Protein AF-A0A4U6VXE9-F1 (afdb_monomer)

Mean predicted aligned error: 7.16 Å

Solvent-accessible surface area (backbone atoms only — not comparable to full-atom values): 7559 Å² total; per-residue (Å²): 136,95,76,87,50,71,73,39,76,49,71,31,27,27,74,44,71,53,100,62,27,39,28,32,24,47,100,89,50,62,56,30,35,32,40,57,93,32,38,42,84,56,52,43,71,46,97,89,61,48,46,28,36,39,47,96,89,66,48,77,48,70,65,54,74,68,41,50,33,31,30,32,30,68,40,76,46,68,58,78,83,73,92,73,78,60,93,85,53,76,82,87,62,70,53,37,38,34,34,25,29,57,59,92,93,38,34,54,54,69,72,53,53,64,68,59,67,76,69,80,84,82,92,87,133

Organism: Setaria viridis (NCBI:txid4556)

Nearest PDB structures (foldseek):
  3ayh-assembly1_B  TM=8.476E-01  e=1.142E-09  Schizosaccharomyces pombe 972h-
  2ckz-assembly1_B  TM=9.018E-01  e=5.430E-08  Saccharomyces cerevisiae
  7ae3-assembly1_G  TM=8.188E-01  e=8.564E-09  Homo sapiens
  8cro-assembly1_E  TM=7.666E-01  e=2.166E-05  Pyrococcus furiosus DSM 3638
  5w66-assembly1_G  TM=7.960E-01  e=1.143E-02  Saccharomyces cerevisiae S288C

pLDDT: mean 87.78, std 14.57, range [37.75, 98.06]

Sequence (125 aa):
MFKPFNGEVLVGRISGYNNKGLQVSLEFFNDICIPGHLMQYGTVRGPDGRWMLKTEDGDELYLDLDDEIRFLVSGTKYPPIPIEQKADDPPFSPMQIVGSIKGDGLGLLAWRAADEEEGEEVAEQ

Structure (mmCIF, N/CA/C/O backbone):
data_AF-A0A4U6VXE9-F1
#
_entry.id   AF-A0A4U6VXE9-F1
#
loop_
_atom_site.group_PDB
_atom_site.id
_atom_site.type_symbol
_atom_site.label_atom_id
_atom_site.label_alt_id
_atom_site.label_comp_id
_atom_site.label_asym_id
_atom_site.label_entity_id
_atom_site.label_seq_id
_atom_site.pd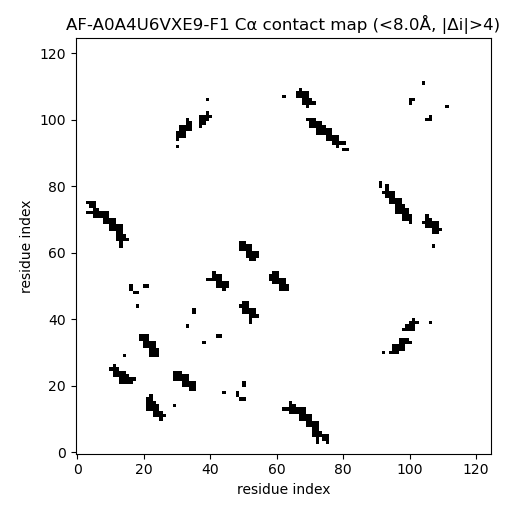bx_PDB_ins_code
_atom_site.Cartn_x
_atom_site.Cartn_y
_atom_site.Cartn_z
_atom_site.occupancy
_atom_site.B_iso_or_equiv
_atom_site.auth_seq_id
_atom_site.auth_comp_id
_atom_site.auth_asym_id
_atom_site.auth_atom_id
_atom_site.pdbx_PDB_model_num
ATOM 1 N N . MET A 1 1 ? -16.197 -13.415 11.164 1.00 82.06 1 MET A N 1
ATOM 2 C CA . MET A 1 1 ? -15.326 -12.416 11.823 1.00 82.06 1 MET A CA 1
ATOM 3 C C . MET A 1 1 ? -14.039 -12.357 11.024 1.00 82.06 1 MET A C 1
ATOM 5 O O . MET A 1 1 ? -13.420 -13.399 10.861 1.00 82.06 1 MET A O 1
ATOM 9 N N . PHE A 1 2 ? -13.690 -11.196 10.472 1.00 91.50 2 PHE A N 1
ATOM 10 C CA . PHE A 1 2 ? -12.445 -11.011 9.725 1.00 91.50 2 PHE A CA 1
ATOM 11 C C . PHE A 1 2 ? -11.302 -10.754 10.710 1.00 91.50 2 PHE A C 1
ATOM 13 O O . PHE A 1 2 ? -11.377 -9.821 11.506 1.00 91.50 2 PHE A O 1
ATOM 20 N N . LYS A 1 3 ? -10.296 -11.630 10.717 1.00 91.94 3 LYS A N 1
ATOM 21 C CA . LYS A 1 3 ? -9.148 -11.560 11.627 1.00 91.94 3 LYS A CA 1
ATOM 22 C C . LYS A 1 3 ? -7.912 -12.109 10.906 1.00 91.94 3 LYS A C 1
ATOM 24 O O . LYS A 1 3 ? -7.610 -13.291 11.067 1.00 91.94 3 LYS A O 1
ATOM 29 N N . PRO A 1 4 ? -7.249 -11.280 10.090 1.00 93.94 4 PRO A N 1
ATOM 30 C CA . PRO A 1 4 ? -6.103 -11.714 9.321 1.00 93.94 4 PRO A CA 1
ATOM 31 C C . PRO A 1 4 ? -4.902 -12.003 10.221 1.00 93.94 4 PRO A C 1
ATOM 33 O O . PRO A 1 4 ? -4.813 -11.502 11.350 1.00 93.94 4 PRO A O 1
ATOM 36 N N . PHE A 1 5 ? -3.971 -12.811 9.723 1.00 93.50 5 PHE A N 1
ATOM 37 C CA . PHE A 1 5 ? -2.759 -13.193 10.448 1.00 93.50 5 PHE A CA 1
ATOM 38 C C . PHE A 1 5 ? -1.490 -12.715 9.740 1.00 93.50 5 PHE A C 1
ATOM 40 O O . PHE A 1 5 ? -1.456 -12.513 8.531 1.00 93.50 5 PHE A O 1
ATOM 47 N N . ASN A 1 6 ? -0.416 -12.530 10.508 1.00 95.94 6 ASN A N 1
ATOM 48 C CA . ASN A 1 6 ? 0.871 -12.135 9.940 1.00 95.94 6 ASN A CA 1
ATOM 49 C C . ASN A 1 6 ? 1.380 -13.229 8.991 1.00 95.94 6 ASN A C 1
ATOM 51 O O . ASN A 1 6 ? 1.498 -14.385 9.394 1.00 95.94 6 ASN A O 1
ATOM 55 N N . GLY A 1 7 ? 1.711 -12.851 7.759 1.00 95.12 7 GLY A N 1
ATOM 56 C CA . GLY A 1 7 ? 2.112 -13.770 6.695 1.00 95.12 7 GLY A CA 1
ATOM 57 C C . GLY A 1 7 ? 0.962 -14.249 5.801 1.00 95.12 7 GLY A C 1
ATOM 58 O O . GLY A 1 7 ? 1.214 -14.963 4.836 1.00 95.12 7 GLY A O 1
ATOM 59 N N . GLU A 1 8 ? -0.283 -13.861 6.078 1.00 96.62 8 GLU A N 1
ATOM 60 C CA . GLU A 1 8 ? -1.403 -14.106 5.168 1.00 96.62 8 GLU A CA 1
ATOM 61 C C . GLU A 1 8 ? -1.263 -13.255 3.902 1.00 96.62 8 GLU A C 1
ATOM 63 O O . GLU A 1 8 ? -0.885 -12.088 3.978 1.00 96.62 8 GLU A O 1
ATOM 68 N N . VAL A 1 9 ? -1.576 -13.816 2.733 1.00 96.44 9 VAL A N 1
ATOM 69 C CA . VAL A 1 9 ? -1.596 -13.066 1.470 1.00 96.44 9 VAL A CA 1
ATOM 70 C C . VAL A 1 9 ? -3.036 -12.744 1.105 1.00 96.44 9 VAL A C 1
ATOM 72 O O . VAL A 1 9 ? -3.865 -13.646 1.016 1.00 96.44 9 VAL A O 1
ATOM 75 N N . LEU A 1 10 ? -3.312 -11.468 0.855 1.00 97.00 10 LEU A N 1
ATOM 76 C CA . LEU A 1 10 ? -4.621 -10.963 0.456 1.00 97.00 10 LEU A CA 1
ATOM 77 C C . LEU A 1 10 ? -4.514 -10.199 -0.867 1.00 97.00 10 LEU A C 1
ATOM 79 O O . LEU A 1 10 ? -3.436 -9.754 -1.266 1.00 97.00 10 LEU A O 1
ATOM 83 N N . VAL A 1 11 ? -5.651 -10.049 -1.541 1.00 97.50 11 VAL A N 1
ATOM 84 C CA . VAL A 1 11 ? -5.799 -9.230 -2.748 1.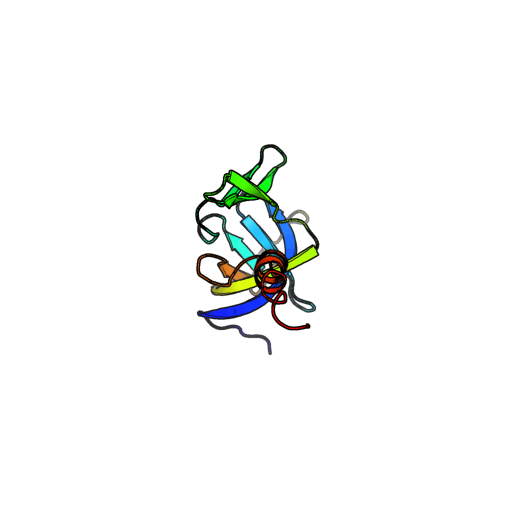00 97.50 11 VAL A CA 1
ATOM 85 C C . VAL A 1 11 ? -6.836 -8.157 -2.457 1.00 97.50 11 VAL A C 1
ATOM 87 O O . VAL A 1 11 ? -7.914 -8.461 -1.948 1.00 97.50 11 VAL A O 1
ATOM 90 N N . GLY A 1 12 ? -6.490 -6.909 -2.745 1.00 97.19 12 GLY A N 1
ATOM 91 C CA . GLY A 1 12 ? -7.380 -5.761 -2.615 1.00 97.19 12 GLY A CA 1
ATOM 92 C C . GLY A 1 12 ? -7.180 -4.782 -3.761 1.00 97.19 12 GLY A C 1
ATOM 93 O O . GLY A 1 12 ? -6.404 -5.047 -4.671 1.00 97.19 12 GLY A O 1
ATOM 94 N N . ARG A 1 13 ? -7.858 -3.639 -3.698 1.00 98.06 13 ARG A N 1
ATOM 95 C CA . ARG A 1 13 ? -7.717 -2.542 -4.661 1.00 98.06 13 ARG A CA 1
ATOM 96 C C . ARG A 1 13 ? -7.054 -1.333 -4.031 1.00 98.06 13 ARG A C 1
ATOM 98 O O 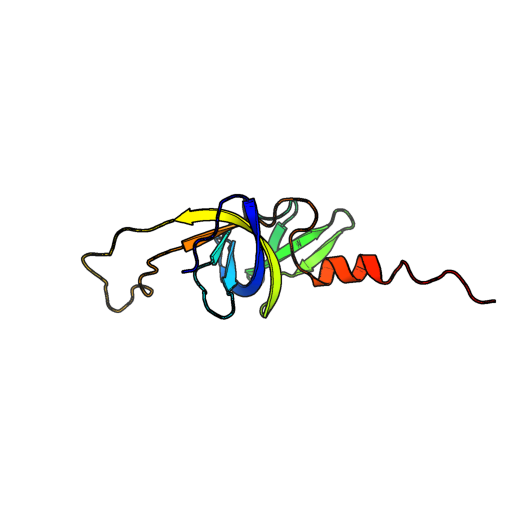. ARG A 1 13 ? -7.350 -1.006 -2.876 1.00 98.06 13 ARG A O 1
ATOM 105 N N . ILE A 1 14 ? -6.201 -0.648 -4.784 1.00 97.44 14 ILE A N 1
ATOM 106 C CA . ILE A 1 14 ? -5.621 0.625 -4.356 1.00 97.44 14 ILE A CA 1
ATOM 107 C C . ILE A 1 14 ? -6.737 1.671 -4.280 1.00 97.44 14 ILE A C 1
ATOM 109 O O . ILE A 1 14 ? -7.323 2.059 -5.283 1.00 97.44 14 ILE A O 1
ATOM 113 N N . SER A 1 15 ? -7.027 2.145 -3.070 1.00 96.62 15 SER A N 1
ATOM 114 C CA . SER A 1 15 ? -8.068 3.149 -2.824 1.00 96.62 15 SER A CA 1
ATOM 115 C C . SER A 1 15 ? -7.509 4.564 -2.689 1.00 96.62 15 SER A C 1
ATOM 117 O O . SER A 1 15 ? -8.262 5.531 -2.608 1.00 96.62 15 SER A O 1
ATOM 119 N N . GLY A 1 16 ? -6.188 4.700 -2.579 1.00 95.25 16 GLY A N 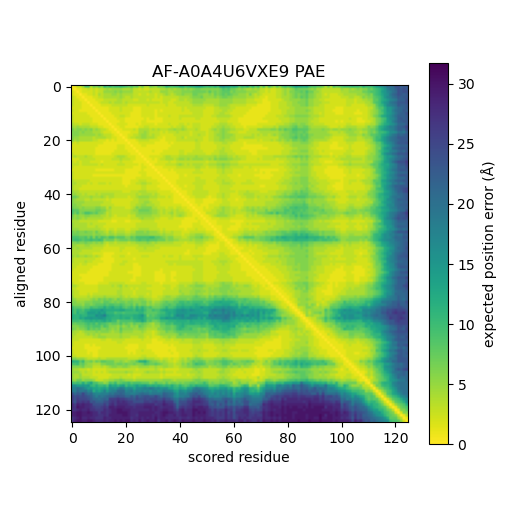1
ATOM 120 C CA . GLY A 1 16 ? -5.535 5.981 -2.362 1.00 95.25 16 GLY A CA 1
ATOM 121 C C . GLY A 1 16 ? -4.045 5.845 -2.101 1.00 95.25 16 GLY A C 1
ATOM 122 O O . GLY A 1 16 ? -3.501 4.751 -1.952 1.00 95.25 16 GLY A O 1
ATOM 123 N N . TYR A 1 17 ? -3.378 6.985 -2.007 1.00 94.75 17 TYR A N 1
ATOM 124 C CA . TYR A 1 17 ? -1.983 7.058 -1.612 1.00 94.75 17 TYR A CA 1
ATOM 125 C C . TYR A 1 17 ? -1.665 8.397 -0.958 1.00 94.75 17 TYR A C 1
ATOM 127 O O . TYR A 1 17 ? -2.286 9.427 -1.216 1.00 94.75 17 TYR A O 1
ATOM 135 N N . ASN A 1 18 ? -0.650 8.392 -0.102 1.00 92.62 18 ASN A N 1
ATOM 136 C CA . ASN A 1 18 ? -0.132 9.592 0.540 1.00 92.62 18 ASN A CA 1
ATOM 137 C C . ASN A 1 18 ? 1.397 9.515 0.670 1.00 92.62 18 ASN A C 1
ATOM 139 O O . ASN A 1 18 ? 2.048 8.612 0.148 1.00 92.62 18 ASN A O 1
ATOM 143 N N . ASN A 1 19 ? 1.990 10.477 1.374 1.00 92.19 19 ASN A N 1
ATOM 144 C CA . ASN A 1 19 ? 3.434 10.543 1.601 1.00 92.19 19 ASN A CA 1
ATOM 145 C C . ASN A 1 19 ? 3.998 9.386 2.449 1.00 92.19 19 ASN A C 1
ATOM 147 O O . ASN A 1 19 ? 5.211 9.202 2.474 1.00 92.19 19 ASN A O 1
ATOM 151 N N . LYS A 1 20 ? 3.156 8.625 3.157 1.00 93.19 20 LYS A N 1
ATOM 152 C CA . LYS A 1 20 ? 3.569 7.478 3.981 1.00 93.19 20 LYS A CA 1
ATOM 153 C C . LYS A 1 20 ? 3.484 6.148 3.228 1.00 93.19 20 LYS A C 1
ATOM 155 O O . LYS A 1 20 ? 4.228 5.227 3.570 1.00 93.19 20 LYS A O 1
ATOM 160 N N . GLY A 1 21 ? 2.600 6.033 2.238 1.00 94.88 21 GLY A N 1
ATOM 161 C CA . GLY A 1 21 ? 2.432 4.809 1.458 1.00 94.88 21 GLY A CA 1
ATOM 162 C C . GLY A 1 21 ? 1.114 4.735 0.688 1.00 94.88 21 GLY A C 1
ATOM 163 O O . GLY A 1 21 ? 0.442 5.751 0.496 1.00 94.88 21 GLY A O 1
ATOM 164 N N . LEU A 1 22 ? 0.760 3.517 0.274 1.00 96.56 22 LEU A N 1
ATOM 165 C CA . LEU A 1 22 ? -0.498 3.195 -0.401 1.00 96.56 22 LEU A CA 1
ATOM 166 C C . LEU A 1 22 ? -1.594 2.858 0.612 1.00 96.56 22 LEU A C 1
ATOM 168 O O . LEU A 1 22 ? -1.324 2.299 1.680 1.00 96.56 22 LEU A O 1
ATOM 172 N N . GLN A 1 23 ? -2.831 3.161 0.245 1.00 97.00 23 GLN A N 1
ATOM 173 C CA . GLN A 1 23 ? -4.045 2.739 0.929 1.00 97.00 23 GLN A CA 1
ATOM 174 C C . GLN A 1 23 ? -4.736 1.687 0.070 1.00 97.00 23 GLN A C 1
ATOM 176 O O . GLN A 1 23 ? -4.863 1.852 -1.144 1.00 97.00 23 GLN A O 1
ATOM 181 N N . VAL A 1 24 ? -5.149 0.599 0.706 1.00 97.88 24 VAL A N 1
ATOM 182 C CA . VAL A 1 24 ? -5.780 -0.536 0.038 1.00 97.88 24 VAL A CA 1
ATOM 183 C C . VAL A 1 24 ? -7.139 -0.783 0.670 1.00 97.88 24 VAL A C 1
ATOM 185 O O . VAL A 1 24 ? -7.334 -0.608 1.872 1.00 97.88 24 VAL A O 1
ATOM 188 N N . SER A 1 25 ? -8.082 -1.217 -0.151 1.00 97.44 25 SER A N 1
ATOM 189 C CA . SER A 1 25 ? -9.402 -1.635 0.287 1.00 97.44 25 SER A CA 1
ATOM 190 C C . SER A 1 25 ? -9.716 -3.042 -0.206 1.00 97.44 25 SER A C 1
ATOM 192 O O . SER A 1 25 ? -9.284 -3.476 -1.272 1.00 97.44 25 SER A O 1
ATOM 194 N N . LEU A 1 26 ? -10.460 -3.766 0.612 1.00 96.81 26 LEU A N 1
ATOM 195 C CA . LEU A 1 26 ? -11.211 -4.962 0.271 1.00 96.81 26 LEU A CA 1
ATOM 196 C C . LEU A 1 26 ? -12.677 -4.558 0.112 1.00 96.81 26 LEU A C 1
ATOM 198 O O . LEU A 1 26 ? -13.085 -3.476 0.532 1.00 96.81 26 LEU A O 1
ATOM 202 N N . GLU A 1 27 ? -13.498 -5.472 -0.394 1.00 93.62 27 GLU A N 1
ATOM 203 C CA . GLU A 1 27 ? -14.937 -5.245 -0.575 1.00 93.62 27 GLU A CA 1
ATOM 204 C C . GLU A 1 27 ? -15.662 -4.824 0.720 1.00 93.62 27 GLU A C 1
ATOM 206 O O . GLU A 1 27 ? -16.616 -4.053 0.681 1.00 93.62 27 GLU A O 1
ATOM 211 N N . PHE A 1 28 ? -15.183 -5.286 1.879 1.00 93.75 28 PHE A N 1
ATOM 212 C CA . PHE A 1 28 ? -15.804 -5.042 3.185 1.00 93.75 28 PHE A CA 1
ATOM 213 C C . PHE A 1 28 ? -14.900 -4.307 4.195 1.00 93.75 28 PHE A C 1
ATOM 215 O O . PHE A 1 28 ? -15.303 -4.128 5.345 1.00 93.75 28 PHE A O 1
ATOM 222 N N . PHE A 1 29 ? -13.668 -3.933 3.825 1.00 95.31 29 PHE A N 1
ATOM 223 C CA . PHE A 1 29 ? -12.681 -3.379 4.763 1.00 95.31 29 PHE A CA 1
ATOM 224 C C . PHE A 1 29 ? -11.690 -2.438 4.071 1.00 95.31 29 PHE A C 1
ATOM 226 O O . PHE A 1 29 ? -11.078 -2.812 3.083 1.00 95.31 29 PHE A O 1
ATOM 233 N N . ASN A 1 30 ? -11.475 -1.242 4.609 1.00 95.00 30 ASN A N 1
ATOM 234 C CA . ASN A 1 30 ? -10.750 -0.148 3.944 1.00 95.00 30 ASN A CA 1
ATOM 235 C C . ASN A 1 30 ? -9.536 0.386 4.725 1.00 95.00 30 ASN A C 1
ATOM 237 O O . ASN A 1 30 ? -8.778 1.199 4.203 1.00 95.00 30 ASN A O 1
ATOM 241 N N . ASP A 1 31 ? -9.326 -0.058 5.964 1.00 95.75 31 ASP A N 1
ATOM 242 C CA . ASP A 1 31 ? -8.247 0.437 6.827 1.00 95.75 31 ASP A CA 1
ATOM 243 C C . ASP A 1 31 ? -6.945 -0.366 6.652 1.00 95.75 31 ASP A C 1
ATOM 245 O O . ASP A 1 31 ? -6.374 -0.908 7.606 1.00 95.75 31 ASP A O 1
ATOM 249 N N . ILE A 1 32 ? -6.473 -0.466 5.406 1.00 97.12 32 ILE A N 1
ATOM 250 C CA . ILE A 1 32 ? -5.237 -1.168 5.039 1.00 97.12 32 ILE A CA 1
ATOM 251 C C . ILE A 1 32 ? -4.238 -0.155 4.496 1.00 97.12 32 ILE A C 1
ATOM 253 O O . ILE A 1 32 ? -4.550 0.626 3.597 1.00 97.12 32 ILE A O 1
ATOM 257 N N . CYS A 1 33 ? -3.009 -0.185 5.008 1.00 96.94 33 CYS A N 1
ATOM 258 C CA . CYS A 1 33 ? -1.917 0.614 4.470 1.00 96.94 33 CYS A CA 1
ATOM 259 C C . CYS A 1 33 ? -0.705 -0.245 4.119 1.00 96.94 33 CYS A C 1
ATOM 261 O O . CYS A 1 33 ? -0.348 -1.163 4.854 1.00 96.94 33 CYS A O 1
ATOM 263 N N . ILE A 1 34 ? -0.042 0.086 3.015 1.00 97.75 34 ILE A N 1
ATOM 264 C CA . ILE A 1 34 ? 1.264 -0.464 2.647 1.00 97.75 34 ILE A CA 1
ATOM 265 C C . ILE A 1 34 ? 2.269 0.685 2.764 1.00 97.75 34 ILE A C 1
ATOM 267 O O . ILE A 1 34 ? 2.287 1.570 1.906 1.00 97.75 34 ILE A O 1
ATOM 271 N N . PRO A 1 35 ? 3.072 0.740 3.840 1.00 97.00 35 PRO A N 1
ATOM 272 C CA . PRO A 1 35 ? 4.084 1.774 4.015 1.00 97.00 35 PRO A CA 1
ATOM 273 C C . PRO A 1 35 ? 5.166 1.705 2.937 1.00 97.00 35 PRO A C 1
ATOM 275 O O . PRO A 1 35 ? 5.579 0.613 2.560 1.00 97.00 35 PRO A O 1
ATOM 278 N N . GLY A 1 36 ? 5.717 2.853 2.529 1.00 95.12 36 GLY A N 1
ATOM 279 C CA . GLY A 1 36 ? 6.768 2.912 1.499 1.00 95.12 36 GLY A CA 1
ATOM 280 C C . GLY A 1 36 ? 7.992 2.027 1.783 1.00 95.12 36 GLY A C 1
ATOM 281 O O . GLY A 1 36 ? 8.534 1.401 0.883 1.00 95.12 36 GLY A O 1
ATOM 282 N N . HIS A 1 37 ? 8.393 1.886 3.051 1.00 94.50 37 HIS A N 1
ATOM 283 C CA . HIS A 1 37 ? 9.521 1.026 3.448 1.00 94.50 37 HIS A CA 1
ATOM 284 C C . HIS A 1 37 ? 9.213 -0.486 3.409 1.00 94.50 37 HIS A C 1
ATOM 286 O O . HIS A 1 37 ? 10.123 -1.299 3.578 1.00 94.50 37 HIS A O 1
ATOM 292 N N . LEU A 1 38 ? 7.944 -0.863 3.219 1.00 96.38 38 LEU A N 1
ATOM 293 C CA . LEU A 1 38 ? 7.473 -2.238 3.004 1.00 96.38 38 LEU A CA 1
ATOM 294 C C . LEU A 1 38 ? 7.022 -2.468 1.551 1.00 96.38 38 LEU A C 1
ATOM 296 O O . LEU A 1 38 ? 6.355 -3.460 1.252 1.00 96.38 38 LEU A O 1
ATOM 300 N N . MET A 1 39 ? 7.376 -1.552 0.649 1.00 95.69 39 MET A N 1
ATOM 301 C CA . MET A 1 39 ? 7.219 -1.745 -0.787 1.00 95.69 39 MET A CA 1
ATOM 302 C C . MET A 1 39 ? 8.443 -2.446 -1.388 1.00 95.69 39 MET A C 1
ATOM 304 O O . MET A 1 39 ? 9.436 -2.705 -0.701 1.00 95.69 39 MET A O 1
ATOM 308 N N . GLN A 1 40 ? 8.352 -2.794 -2.670 1.00 92.81 40 GLN A N 1
ATOM 309 C CA . GLN A 1 40 ? 9.450 -3.411 -3.409 1.00 92.81 40 GLN A CA 1
ATOM 310 C C . GLN A 1 40 ? 10.642 -2.457 -3.528 1.00 92.81 40 GLN A C 1
ATOM 312 O O . GLN A 1 40 ? 10.493 -1.231 -3.483 1.00 92.81 40 GLN A O 1
ATOM 317 N N . TYR A 1 41 ? 11.838 -3.024 -3.679 1.00 91.75 41 TYR A N 1
ATOM 318 C CA . TYR A 1 41 ? 13.035 -2.230 -3.936 1.00 91.75 41 TYR A CA 1
ATOM 319 C C . TYR A 1 41 ? 12.867 -1.437 -5.240 1.00 91.75 41 TYR A C 1
ATOM 321 O O . TYR A 1 41 ? 12.282 -1.943 -6.184 1.00 91.75 41 TYR A O 1
ATOM 329 N N . GLY A 1 42 ? 13.321 -0.183 -5.267 1.00 91.12 42 GLY A N 1
ATOM 330 C CA . GLY A 1 42 ? 13.099 0.717 -6.408 1.00 91.12 42 GLY A CA 1
ATOM 331 C C . GLY A 1 42 ? 11.750 1.445 -6.395 1.00 91.12 42 GLY A C 1
ATOM 332 O O . GLY A 1 42 ? 11.532 2.329 -7.222 1.00 91.12 42 GLY A O 1
ATOM 333 N N . THR A 1 43 ? 10.859 1.155 -5.436 1.00 94.38 43 THR A N 1
ATOM 334 C CA . THR A 1 43 ? 9.606 1.911 -5.294 1.00 94.38 43 THR A CA 1
ATOM 335 C C . THR A 1 43 ? 9.882 3.321 -4.779 1.00 94.38 43 THR A C 1
ATOM 337 O O . THR A 1 43 ? 10.452 3.510 -3.700 1.00 94.38 43 THR A O 1
ATOM 340 N N . VAL A 1 44 ? 9.457 4.325 -5.540 1.00 94.00 44 VAL A N 1
ATOM 341 C CA . VAL A 1 44 ? 9.664 5.744 -5.242 1.00 94.00 44 VAL A CA 1
ATOM 342 C C . VAL A 1 44 ? 8.380 6.535 -5.442 1.00 94.00 44 VAL A C 1
ATOM 344 O O . VAL A 1 44 ? 7.470 6.129 -6.162 1.00 94.00 44 VAL A O 1
ATOM 347 N N . ARG A 1 45 ? 8.308 7.701 -4.798 1.00 93.00 45 ARG A N 1
ATOM 348 C CA . ARG A 1 45 ? 7.215 8.646 -5.013 1.00 93.00 45 ARG A CA 1
ATOM 349 C C . ARG A 1 45 ? 7.600 9.633 -6.111 1.00 93.00 45 ARG A C 1
ATOM 351 O O . ARG A 1 45 ? 8.604 10.333 -5.981 1.00 93.00 45 ARG A O 1
ATOM 358 N N . GLY A 1 46 ? 6.801 9.680 -7.169 1.00 89.88 46 GLY A N 1
ATOM 359 C CA . GLY A 1 46 ? 6.952 10.601 -8.283 1.00 89.88 46 GLY A CA 1
ATOM 360 C C . GLY A 1 46 ? 6.712 12.063 -7.900 1.00 89.88 46 GLY A C 1
ATOM 361 O O . GLY A 1 46 ? 6.146 12.357 -6.838 1.00 89.88 46 GLY A O 1
ATOM 362 N N . PRO A 1 47 ? 7.130 13.005 -8.763 1.00 88.94 47 PRO A N 1
ATOM 363 C CA . PRO A 1 47 ? 6.899 14.437 -8.564 1.00 88.94 47 PRO A CA 1
ATOM 364 C C . PRO A 1 47 ? 5.408 14.809 -8.602 1.00 88.94 47 PRO A C 1
ATOM 366 O O . PRO A 1 47 ? 4.999 15.776 -7.965 1.00 88.94 47 PRO A O 1
ATOM 369 N N . ASP A 1 48 ? 4.593 14.012 -9.293 1.00 89.12 48 ASP A N 1
ATOM 370 C CA . ASP A 1 48 ? 3.126 14.077 -9.308 1.00 89.12 48 ASP A CA 1
ATOM 371 C C . ASP A 1 48 ? 2.481 13.531 -8.019 1.00 89.12 48 ASP A C 1
ATOM 373 O O . ASP A 1 48 ? 1.277 13.647 -7.799 1.00 89.12 48 ASP A O 1
ATOM 377 N N . GLY A 1 49 ? 3.293 12.956 -7.134 1.00 89.00 49 GLY A N 1
ATOM 378 C CA . GLY A 1 49 ? 2.880 12.412 -5.857 1.00 89.00 49 GLY A CA 1
ATOM 379 C C . GLY A 1 49 ? 2.360 10.978 -5.894 1.00 89.00 49 GLY A C 1
ATOM 380 O O . GLY A 1 49 ? 1.989 10.482 -4.822 1.00 89.00 49 GLY A O 1
ATOM 381 N N . ARG A 1 50 ? 2.365 10.327 -7.064 1.00 92.25 50 ARG A N 1
ATOM 382 C CA . ARG A 1 50 ? 2.042 8.904 -7.222 1.00 92.25 50 ARG A CA 1
ATOM 383 C C . ARG A 1 50 ? 3.207 8.029 -6.789 1.00 92.25 50 ARG A C 1
ATOM 385 O O . ARG A 1 50 ? 4.358 8.461 -6.801 1.00 92.25 50 ARG A O 1
ATOM 392 N N . TRP A 1 51 ? 2.914 6.805 -6.373 1.00 95.06 51 TRP A N 1
ATOM 393 C CA . TRP A 1 51 ? 3.952 5.805 -6.146 1.00 95.06 51 TRP A CA 1
ATOM 394 C C . TRP A 1 51 ? 4.195 5.045 -7.446 1.00 95.06 51 TRP A C 1
ATOM 396 O O . TRP A 1 51 ? 3.247 4.714 -8.151 1.00 95.06 51 TRP A O 1
ATOM 406 N N . MET A 1 52 ? 5.459 4.791 -7.763 1.00 94.44 52 MET A N 1
ATOM 407 C CA . MET A 1 52 ? 5.859 3.995 -8.917 1.00 94.44 52 MET A CA 1
ATOM 408 C C . MET A 1 52 ? 7.008 3.070 -8.527 1.00 94.44 52 MET A C 1
ATOM 410 O O . MET A 1 52 ? 7.866 3.442 -7.721 1.00 94.44 52 MET A O 1
ATOM 414 N N . LEU A 1 53 ? 7.037 1.881 -9.107 1.00 92.81 53 LEU A N 1
ATOM 415 C CA . LEU A 1 53 ? 8.179 0.987 -9.063 1.00 92.81 53 LEU A CA 1
ATOM 416 C C . LEU A 1 53 ? 9.096 1.301 -10.244 1.00 92.81 53 LEU A C 1
ATOM 418 O O . LEU A 1 53 ? 8.649 1.293 -11.387 1.00 92.81 53 LEU A O 1
ATOM 422 N N . LYS A 1 54 ? 10.370 1.577 -9.956 1.00 92.44 54 LYS A N 1
ATOM 423 C CA . LYS A 1 54 ? 11.416 1.657 -10.977 1.00 92.44 54 LYS A CA 1
ATOM 424 C C . LYS A 1 54 ? 12.089 0.301 -11.096 1.00 92.44 54 LYS A C 1
ATOM 426 O O . LYS A 1 54 ? 12.741 -0.123 -10.139 1.00 92.44 54 LYS A O 1
ATOM 431 N N . THR A 1 55 ? 11.887 -0.371 -12.225 1.00 88.31 55 THR A N 1
ATOM 432 C CA . THR A 1 55 ? 12.533 -1.658 -12.511 1.00 88.31 55 THR A CA 1
ATOM 433 C C . THR A 1 55 ? 14.023 -1.448 -12.784 1.00 88.31 55 THR A C 1
ATOM 435 O O . THR A 1 55 ? 14.477 -0.324 -13.021 1.00 88.31 55 THR A O 1
ATOM 438 N N . GLU A 1 56 ? 14.812 -2.522 -12.729 1.00 87.75 56 GLU A N 1
ATOM 439 C CA . GLU A 1 56 ? 16.239 -2.452 -13.072 1.00 87.75 56 GLU A CA 1
ATOM 440 C C . GLU A 1 56 ? 16.455 -2.106 -14.556 1.00 87.75 56 GLU A C 1
ATOM 442 O O . GLU A 1 56 ? 17.432 -1.436 -14.892 1.00 87.75 56 GLU A O 1
ATOM 447 N N . ASP A 1 57 ? 15.497 -2.469 -15.411 1.00 87.62 57 ASP A N 1
ATOM 448 C CA . ASP A 1 57 ? 15.447 -2.151 -16.843 1.00 87.62 57 ASP A CA 1
ATOM 449 C C . ASP A 1 57 ? 15.122 -0.673 -17.130 1.00 87.62 57 ASP A C 1
ATOM 451 O O . ASP A 1 57 ? 15.296 -0.190 -18.250 1.00 87.62 57 ASP A O 1
ATOM 455 N N . GLY A 1 58 ? 14.724 0.081 -16.098 1.00 86.94 58 GLY A N 1
ATOM 456 C CA . GLY A 1 58 ? 14.428 1.510 -16.180 1.00 86.94 58 GLY A CA 1
ATOM 457 C C . GLY A 1 58 ? 12.962 1.843 -16.450 1.00 86.94 58 GLY A C 1
ATOM 458 O O . GLY A 1 58 ? 12.647 3.024 -16.621 1.00 86.94 58 GLY A O 1
ATOM 459 N N . ASP A 1 59 ? 12.071 0.851 -16.445 1.00 89.25 59 ASP A N 1
ATOM 460 C CA . ASP A 1 59 ? 10.633 1.071 -16.578 1.00 89.25 59 ASP A CA 1
ATOM 461 C C . ASP A 1 59 ? 10.047 1.713 -15.320 1.00 89.25 59 ASP A C 1
ATOM 463 O O . ASP A 1 59 ? 10.454 1.439 -14.186 1.00 89.25 59 ASP A O 1
ATOM 467 N N . GLU A 1 60 ? 9.053 2.574 -15.529 1.00 92.12 60 GLU A N 1
ATOM 468 C CA . GLU A 1 60 ? 8.316 3.257 -14.470 1.00 92.12 60 GLU A CA 1
ATOM 469 C C . GLU A 1 60 ? 6.899 2.682 -14.377 1.00 92.12 60 GLU A C 1
ATOM 471 O O . GLU A 1 60 ? 5.995 3.072 -15.116 1.00 92.12 60 GLU A O 1
ATOM 476 N N . LEU A 1 61 ? 6.699 1.751 -13.446 1.00 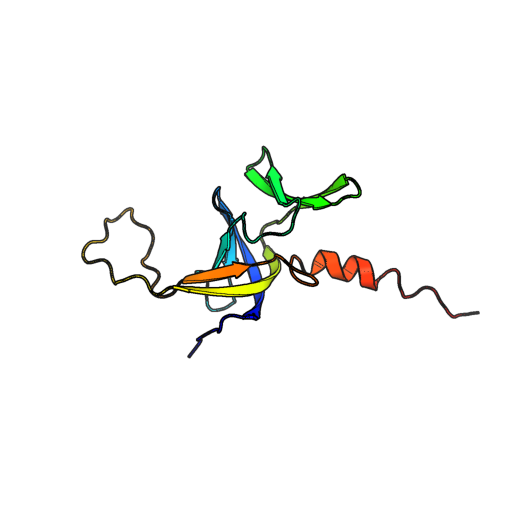91.50 61 LEU A N 1
ATOM 477 C CA . LEU A 1 61 ? 5.420 1.082 -13.231 1.00 91.50 61 LEU A CA 1
ATOM 478 C C . LEU A 1 61 ? 4.625 1.803 -12.142 1.00 91.50 61 LEU A C 1
ATOM 480 O O . LEU A 1 61 ? 4.944 1.709 -10.954 1.00 91.50 61 LEU A O 1
ATOM 484 N N . TYR A 1 62 ? 3.594 2.544 -12.535 1.00 93.25 62 TYR A N 1
ATOM 485 C CA . TYR A 1 62 ? 2.758 3.300 -11.603 1.00 93.25 62 TYR A CA 1
ATOM 486 C C . TYR A 1 62 ? 1.839 2.380 -10.788 1.00 93.25 62 TYR A C 1
ATOM 488 O O . TYR A 1 62 ? 1.390 1.340 -11.258 1.00 93.25 62 TYR A O 1
ATOM 496 N N . LEU A 1 63 ? 1.605 2.769 -9.534 1.00 94.19 63 LEU A N 1
ATOM 497 C CA . LEU A 1 63 ? 0.653 2.151 -8.613 1.00 94.19 63 LEU A CA 1
ATOM 498 C C . LEU A 1 63 ? -0.605 3.027 -8.602 1.00 94.19 63 LEU A C 1
ATOM 500 O O . 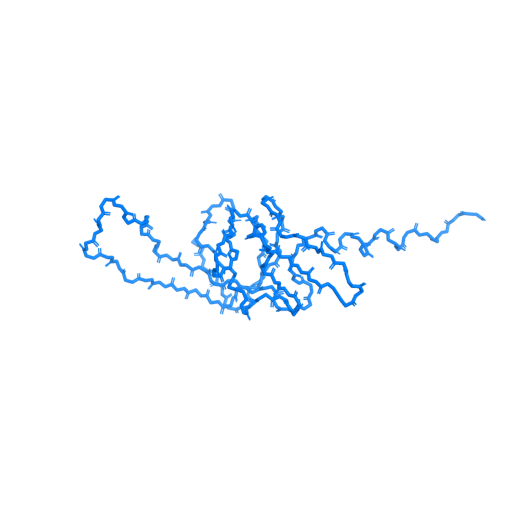LEU A 1 63 ? -0.713 3.937 -7.769 1.00 94.19 63 LEU A O 1
ATOM 504 N N . ASP A 1 64 ? -1.491 2.816 -9.575 1.00 94.31 64 ASP A N 1
ATOM 505 C CA . ASP A 1 64 ? -2.638 3.686 -9.820 1.00 94.31 64 ASP A CA 1
ATOM 506 C C . ASP A 1 64 ? -3.864 3.280 -8.984 1.00 94.31 64 ASP A C 1
ATOM 508 O O . ASP A 1 64 ? -3.907 2.250 -8.311 1.00 94.31 64 ASP A O 1
ATOM 512 N N . LEU A 1 65 ? -4.857 4.169 -8.941 1.00 95.50 65 LEU A N 1
ATOM 513 C CA . LEU A 1 65 ? -6.113 3.908 -8.239 1.00 95.50 65 LEU A CA 1
ATOM 514 C C . LEU A 1 65 ? -6.888 2.780 -8.926 1.00 95.50 65 LEU A C 1
ATOM 516 O O . LEU A 1 65 ? -6.799 2.613 -10.137 1.00 95.50 65 LEU A O 1
ATOM 520 N N . ASP A 1 66 ? -7.671 2.044 -8.140 1.00 95.19 66 ASP A N 1
ATOM 521 C CA . ASP A 1 66 ? -8.483 0.892 -8.556 1.00 95.19 66 ASP A CA 1
ATOM 522 C C . ASP A 1 66 ? -7.706 -0.347 -9.039 1.00 95.19 66 ASP A C 1
ATOM 524 O O . ASP A 1 66 ? -8.316 -1.410 -9.189 1.00 95.19 66 ASP A O 1
ATOM 528 N N . ASP A 1 67 ? -6.377 -0.271 -9.161 1.00 95.38 67 ASP A N 1
ATOM 529 C CA . ASP A 1 67 ? -5.543 -1.429 -9.482 1.00 95.38 67 ASP A CA 1
ATOM 530 C C . ASP A 1 67 ? -5.630 -2.512 -8.402 1.00 95.38 67 ASP A C 1
ATOM 532 O O . ASP A 1 67 ? -5.567 -2.248 -7.191 1.00 95.38 67 ASP A O 1
ATOM 536 N N . GLU A 1 68 ? -5.726 -3.764 -8.850 1.00 96.69 68 GLU A N 1
ATOM 537 C CA . GLU A 1 68 ? -5.691 -4.925 -7.972 1.00 96.69 68 GLU A CA 1
ATOM 538 C C . GLU A 1 68 ? -4.259 -5.229 -7.531 1.00 96.69 68 GLU A C 1
ATOM 540 O O . GLU A 1 68 ? -3.354 -5.469 -8.336 1.00 96.69 68 GLU A O 1
ATOM 545 N N . ILE A 1 69 ? -4.065 -5.259 -6.216 1.00 96.44 69 ILE A N 1
ATOM 546 C CA . ILE A 1 69 ? -2.772 -5.433 -5.572 1.00 96.44 69 ILE A CA 1
ATOM 547 C C . ILE A 1 69 ? -2.798 -6.634 -4.631 1.00 96.44 69 ILE A C 1
ATOM 549 O O . ILE A 1 69 ? -3.640 -6.752 -3.736 1.00 96.44 69 ILE A O 1
ATOM 553 N N . ARG A 1 70 ? -1.829 -7.531 -4.821 1.00 96.81 70 ARG A N 1
ATOM 554 C CA . ARG A 1 70 ? -1.566 -8.679 -3.955 1.00 96.81 70 ARG A CA 1
ATOM 555 C C . ARG A 1 70 ? -0.534 -8.289 -2.907 1.00 96.81 70 ARG A C 1
ATOM 557 O O . ARG A 1 70 ? 0.594 -7.931 -3.243 1.00 96.81 70 ARG A O 1
ATOM 564 N N . PHE A 1 71 ? -0.896 -8.379 -1.634 1.00 97.44 71 PHE A N 1
ATOM 565 C CA . PHE A 1 71 ? -0.038 -7.961 -0.528 1.00 97.44 71 PHE A CA 1
ATOM 566 C C . PHE A 1 71 ? -0.021 -8.995 0.597 1.00 97.44 71 PHE A C 1
ATOM 568 O O . PHE A 1 71 ? -0.982 -9.727 0.833 1.00 97.44 71 PHE A O 1
ATOM 575 N N . LEU A 1 72 ? 1.099 -9.037 1.309 1.00 97.88 72 LEU A N 1
ATOM 576 C CA . LEU A 1 72 ? 1.285 -9.830 2.513 1.00 97.88 72 LEU A CA 1
ATOM 577 C C . LEU A 1 72 ? 0.866 -9.008 3.733 1.00 97.88 72 LEU A C 1
ATOM 579 O O . LEU A 1 72 ? 1.303 -7.869 3.901 1.00 97.88 72 LEU A O 1
ATOM 583 N N . VAL A 1 73 ? 0.077 -9.585 4.629 1.00 98.00 73 VAL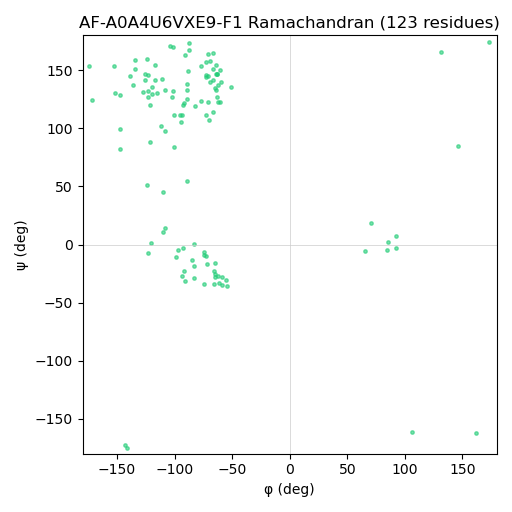 A N 1
ATOM 584 C CA . VAL A 1 73 ? -0.246 -9.000 5.929 1.00 98.00 73 VAL A CA 1
ATOM 585 C C . VAL A 1 73 ? 1.009 -9.035 6.799 1.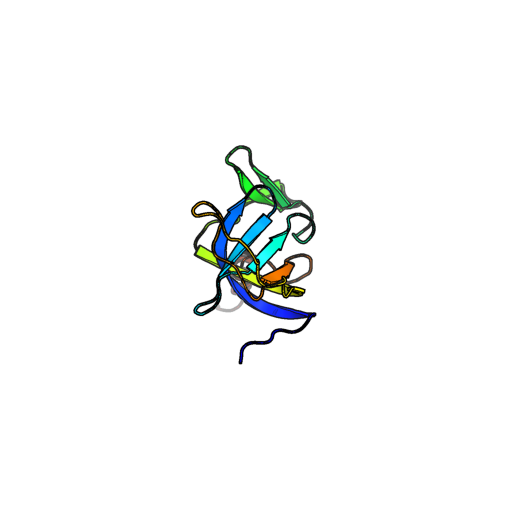00 98.00 73 VAL A C 1
ATOM 587 O O . VAL A 1 73 ? 1.429 -10.085 7.281 1.00 98.00 73 VAL A O 1
ATOM 590 N N . SER A 1 74 ? 1.625 -7.875 7.019 1.00 96.81 74 SER A N 1
ATOM 591 C CA . SER A 1 74 ? 2.790 -7.744 7.898 1.00 96.81 74 SER A CA 1
ATOM 592 C C . SER A 1 74 ? 2.391 -7.602 9.367 1.00 96.81 74 SER A C 1
ATOM 594 O O . SER A 1 74 ? 3.176 -7.951 10.249 1.00 96.81 74 SER A O 1
ATOM 596 N N . GLY A 1 75 ? 1.212 -7.042 9.643 1.00 96.44 75 GLY A N 1
ATOM 597 C CA . GLY A 1 75 ? 0.766 -6.760 11.001 1.00 96.44 75 GLY A CA 1
ATOM 598 C C . GLY A 1 75 ? -0.668 -6.257 11.063 1.00 96.44 75 GLY A C 1
ATOM 599 O O . GLY A 1 75 ? -1.147 -5.618 10.132 1.00 96.44 75 GLY A O 1
ATOM 600 N N . THR A 1 76 ? -1.331 -6.483 12.195 1.00 95.81 76 THR A N 1
ATOM 601 C CA . THR A 1 76 ? -2.618 -5.853 12.523 1.00 95.81 76 THR A CA 1
ATOM 602 C C . THR A 1 76 ? -2.469 -5.033 13.799 1.00 95.81 76 THR A C 1
ATOM 604 O O . THR A 1 76 ? -1.866 -5.492 14.771 1.00 95.81 76 THR A O 1
ATOM 607 N N . LYS A 1 77 ? -3.011 -3.817 13.805 1.00 93.81 77 LYS A N 1
ATOM 608 C CA . LYS A 1 77 ? -3.011 -2.903 14.948 1.00 93.81 77 LYS A CA 1
ATOM 609 C C . LYS A 1 77 ? -4.442 -2.636 15.397 1.00 93.81 77 LYS A C 1
ATOM 611 O O . LYS A 1 77 ? -5.329 -2.464 14.570 1.00 93.81 77 LYS A O 1
ATOM 616 N N . TYR A 1 78 ? -4.626 -2.554 16.709 1.00 93.44 78 TYR A N 1
ATOM 617 C CA . TYR A 1 78 ? -5.897 -2.220 17.348 1.00 93.44 78 TYR A CA 1
ATOM 618 C C . TYR A 1 78 ? -5.667 -0.972 18.202 1.00 93.44 78 TYR A C 1
ATOM 620 O O . TYR A 1 78 ? -5.234 -1.095 19.352 1.00 93.44 78 TYR A O 1
ATOM 628 N N . PRO A 1 79 ? -5.812 0.231 17.623 1.00 91.06 79 PRO A N 1
ATOM 629 C CA . PRO A 1 79 ? -5.629 1.459 18.380 1.00 91.06 79 PRO A CA 1
ATOM 630 C C . PRO A 1 79 ? -6.686 1.562 19.496 1.00 91.06 79 PRO A C 1
ATOM 632 O O . PRO A 1 79 ? -7.813 1.089 19.330 1.00 91.06 79 PRO A O 1
ATOM 635 N N . PRO A 1 80 ? -6.341 2.159 20.649 1.00 89.88 80 PRO A N 1
ATOM 636 C CA . PRO A 1 80 ? -7.310 2.391 21.712 1.00 89.88 80 PRO A CA 1
ATOM 637 C C . PRO A 1 80 ? -8.409 3.343 21.232 1.00 89.88 80 PRO A C 1
ATOM 639 O O . PRO A 1 80 ? -8.148 4.254 20.445 1.00 89.88 80 PRO A O 1
ATOM 642 N N . ILE A 1 81 ? -9.628 3.143 21.738 1.00 88.62 81 ILE A N 1
ATOM 643 C CA . ILE A 1 81 ? -10.774 3.999 21.420 1.00 88.62 81 ILE A CA 1
ATOM 644 C C . ILE A 1 81 ? -10.454 5.433 21.882 1.00 88.62 81 ILE A C 1
ATOM 646 O O . ILE A 1 81 ? -10.158 5.627 23.066 1.00 88.62 81 ILE A O 1
ATOM 650 N N . PRO A 1 82 ? -10.497 6.436 20.986 1.00 86.69 82 PRO A N 1
ATOM 651 C CA . PRO A 1 82 ? -10.240 7.819 21.349 1.00 86.69 82 PRO A CA 1
ATOM 652 C C . PRO A 1 82 ? -11.310 8.318 22.322 1.00 86.69 82 PRO A C 1
ATOM 654 O O . PRO A 1 82 ? -12.502 8.123 22.085 1.00 86.69 82 PRO A O 1
ATOM 657 N N . ILE A 1 83 ? -10.880 8.967 23.407 1.00 85.69 83 ILE A N 1
ATOM 658 C CA . ILE A 1 83 ? -11.779 9.548 24.421 1.00 85.69 83 ILE A CA 1
ATOM 659 C C . ILE A 1 83 ? -12.435 10.830 23.885 1.00 85.69 83 ILE A C 1
ATOM 661 O O . ILE A 1 83 ? -13.599 11.098 24.168 1.00 85.69 83 ILE A O 1
ATOM 665 N N . GLU A 1 84 ? -11.705 11.589 23.069 1.00 86.00 84 GLU A N 1
ATOM 666 C CA . GLU A 1 84 ? -12.181 12.781 22.370 1.00 86.00 84 GLU A CA 1
ATOM 667 C C . GLU A 1 84 ? -11.859 12.634 20.877 1.00 86.00 84 GLU A C 1
ATOM 669 O O . GLU A 1 84 ? -10.734 12.288 20.517 1.00 86.00 84 GLU A O 1
ATOM 674 N N . GLN A 1 85 ? -12.847 12.886 20.016 1.00 81.75 85 GLN A N 1
ATOM 675 C CA . GLN A 1 85 ? -12.670 13.027 18.568 1.00 81.75 85 GLN A CA 1
ATOM 676 C C . GLN A 1 85 ? -13.177 14.410 18.188 1.00 81.75 85 GLN A C 1
ATOM 678 O O . GLN A 1 85 ? -14.335 14.745 18.454 1.00 81.75 85 GLN A O 1
ATOM 683 N N . LYS A 1 86 ? -12.304 15.240 17.621 1.00 86.31 86 LYS A N 1
ATOM 684 C CA . LYS A 1 86 ? -12.712 16.540 17.089 1.00 86.31 86 LYS A CA 1
ATOM 685 C C . LYS A 1 86 ? -13.493 16.315 15.798 1.00 86.31 86 LYS A C 1
ATOM 687 O O . LYS A 1 86 ? -13.327 15.298 15.134 1.00 86.31 86 LYS A O 1
ATOM 692 N N . ALA A 1 87 ? -14.323 17.285 15.424 1.00 83.50 87 ALA A N 1
ATOM 693 C CA . ALA A 1 87 ? -15.138 17.192 14.212 1.00 83.50 87 ALA A CA 1
ATOM 694 C C . ALA A 1 87 ? -14.303 17.006 12.926 1.00 83.50 87 ALA A C 1
ATOM 696 O O . ALA A 1 87 ? -14.791 16.403 11.976 1.00 83.50 87 ALA A O 1
ATOM 697 N N . ASP A 1 88 ? -13.059 17.495 12.916 1.00 86.81 88 ASP A N 1
ATOM 698 C CA . ASP A 1 88 ? -12.132 17.401 11.780 1.00 86.81 88 ASP A CA 1
ATOM 699 C C . ASP A 1 88 ? -11.208 16.168 11.824 1.00 86.81 88 ASP A C 1
ATOM 701 O O . ASP A 1 88 ? -10.405 15.972 10.908 1.00 86.81 88 ASP A O 1
ATOM 705 N N . ASP A 1 89 ? -11.271 15.347 12.880 1.00 84.31 89 ASP A N 1
ATOM 706 C CA . ASP A 1 89 ? -10.458 14.133 12.954 1.00 84.31 89 ASP A CA 1
ATOM 707 C C . ASP A 1 89 ? -10.995 13.066 11.983 1.00 84.31 89 ASP A C 1
ATOM 709 O O . ASP A 1 89 ? -12.210 12.938 11.794 1.00 84.31 89 ASP A O 1
ATOM 713 N N . PRO A 1 90 ? -10.113 12.264 11.359 1.00 81.44 90 PRO A N 1
ATOM 714 C CA . PRO A 1 90 ? -10.558 11.148 10.541 1.00 81.44 90 PRO A CA 1
ATOM 715 C C . PRO A 1 90 ? -11.360 10.147 11.390 1.00 81.44 90 PRO A C 1
ATOM 717 O O . PRO A 1 90 ? -11.068 9.985 12.581 1.00 81.44 90 PRO A O 1
ATOM 720 N N . PRO A 1 91 ? -12.326 9.428 10.785 1.00 86.44 91 PRO A N 1
ATOM 721 C CA . PRO A 1 91 ? -13.096 8.408 11.483 1.00 86.44 91 PRO A CA 1
ATOM 722 C C . PRO A 1 91 ? -12.190 7.423 12.221 1.00 86.44 91 PRO A C 1
ATOM 724 O O . PRO A 1 91 ? -11.187 6.950 11.678 1.00 86.44 91 PRO A O 1
ATOM 727 N N . PHE A 1 92 ? -12.547 7.102 13.465 1.00 89.31 92 PHE A N 1
ATOM 728 C CA . PHE A 1 92 ? -11.801 6.116 14.233 1.00 89.31 92 PHE A CA 1
ATOM 729 C C . PHE A 1 92 ? -11.849 4.746 13.556 1.00 89.31 92 PHE A C 1
ATOM 731 O O . PHE A 1 92 ? -12.918 4.167 13.366 1.00 89.31 92 PHE A O 1
ATOM 738 N N . SER A 1 93 ? -10.665 4.214 13.266 1.00 91.31 93 SER A N 1
ATOM 739 C CA . SER A 1 93 ? -10.492 2.862 12.757 1.00 91.31 93 SER A CA 1
ATOM 740 C C . SER A 1 93 ? -10.186 1.898 13.912 1.00 91.31 93 SER A C 1
ATOM 742 O O . SER A 1 93 ? -9.100 1.976 14.494 1.00 91.31 93 SER A O 1
ATOM 744 N N . PRO A 1 94 ? -11.100 0.974 14.264 1.00 91.81 94 PRO A N 1
ATOM 745 C CA . PRO A 1 94 ? -10.898 0.039 15.374 1.00 91.81 94 PRO A CA 1
ATOM 746 C C . PRO A 1 94 ? -9.863 -1.052 15.069 1.00 91.81 94 PRO A C 1
ATOM 748 O O . PRO A 1 94 ? -9.378 -1.722 15.983 1.00 91.81 94 PRO A O 1
ATOM 751 N N . MET A 1 95 ? -9.531 -1.252 13.795 1.00 94.69 95 MET A N 1
ATOM 752 C CA . MET A 1 95 ? -8.558 -2.232 13.341 1.00 94.69 95 MET A CA 1
ATOM 753 C C . MET A 1 95 ? -7.865 -1.696 12.095 1.00 94.69 95 MET A C 1
ATOM 755 O O . MET A 1 95 ? -8.529 -1.337 11.134 1.00 94.69 95 MET A O 1
ATOM 759 N N . GLN A 1 96 ? -6.536 -1.709 12.096 1.00 95.31 96 GLN A N 1
ATOM 760 C CA . GLN A 1 96 ? -5.719 -1.274 10.968 1.00 95.31 96 GLN A CA 1
ATOM 761 C C . GLN A 1 96 ? -4.790 -2.400 10.532 1.00 95.31 96 GLN A C 1
ATOM 763 O O . GLN A 1 96 ? -4.091 -2.989 11.362 1.00 95.31 96 GLN A O 1
ATOM 768 N N . ILE A 1 97 ? -4.741 -2.677 9.234 1.00 97.56 97 ILE A N 1
ATOM 769 C CA . ILE A 1 97 ? -3.847 -3.684 8.659 1.00 97.56 97 ILE A CA 1
ATOM 770 C C . ILE A 1 97 ? -2.648 -2.981 8.036 1.00 97.56 97 ILE A C 1
ATOM 772 O O . ILE A 1 97 ? -2.786 -2.032 7.267 1.00 97.56 97 ILE A O 1
ATOM 776 N N . VAL A 1 98 ? -1.457 -3.474 8.357 1.00 98.00 98 VAL A N 1
ATOM 777 C CA . VAL A 1 98 ? -0.213 -3.092 7.696 1.00 98.00 98 VAL A CA 1
ATOM 778 C C . VAL A 1 98 ? 0.140 -4.190 6.702 1.00 98.00 98 VAL A C 1
ATOM 780 O O . VAL A 1 98 ? 0.460 -5.314 7.096 1.00 98.00 98 VAL A O 1
ATOM 783 N N . GLY A 1 99 ? 0.061 -3.861 5.420 1.00 97.69 99 GLY A N 1
ATOM 784 C CA . GLY A 1 99 ? 0.471 -4.708 4.313 1.00 97.69 99 GLY A CA 1
ATOM 785 C C . GLY A 1 99 ? 1.927 -4.481 3.908 1.00 97.69 99 GLY A C 1
ATOM 786 O O . GLY A 1 99 ? 2.546 -3.466 4.231 1.00 97.69 99 GLY A O 1
ATOM 787 N N . SER A 1 100 ? 2.459 -5.441 3.167 1.00 97.56 100 SER A N 1
ATOM 788 C CA . SER A 1 100 ? 3.763 -5.402 2.520 1.00 97.56 100 SER A CA 1
ATOM 789 C C . SER A 1 100 ? 3.618 -5.941 1.105 1.00 97.56 100 SER A C 1
ATOM 791 O O . SER A 1 100 ? 2.966 -6.962 0.901 1.00 97.56 100 SER A O 1
ATOM 793 N N . ILE A 1 101 ? 4.261 -5.286 0.143 1.00 96.44 101 ILE A N 1
ATOM 794 C CA . ILE A 1 101 ? 4.464 -5.838 -1.208 1.00 96.44 101 ILE A CA 1
ATOM 795 C C . ILE A 1 101 ? 5.931 -6.179 -1.459 1.00 96.44 101 ILE A C 1
ATOM 797 O O . ILE A 1 101 ? 6.325 -6.476 -2.579 1.00 96.44 101 ILE A O 1
ATOM 801 N N . LYS A 1 102 ? 6.750 -6.146 -0.405 1.00 92.38 102 LYS A N 1
ATOM 802 C CA . LYS A 1 102 ? 8.141 -6.576 -0.432 1.00 92.38 102 LYS A CA 1
ATOM 803 C C . LYS A 1 102 ? 8.216 -8.101 -0.520 1.00 92.38 102 LYS A C 1
ATOM 805 O O . LYS A 1 102 ? 7.890 -8.781 0.453 1.00 92.38 102 LYS A O 1
ATOM 810 N N . GLY A 1 103 ? 8.680 -8.612 -1.655 1.00 83.94 103 GLY A N 1
ATOM 811 C CA . GLY A 1 103 ? 8.920 -10.037 -1.882 1.00 83.94 103 GLY A CA 1
ATOM 812 C C . GLY A 1 103 ? 8.323 -10.536 -3.192 1.00 83.94 103 GLY A C 1
ATOM 813 O O . GLY A 1 103 ? 7.491 -9.866 -3.807 1.00 83.94 103 GLY A O 1
ATOM 814 N N . ASP A 1 104 ? 8.757 -11.726 -3.593 1.00 82.56 104 ASP A N 1
ATOM 815 C CA . ASP A 1 104 ? 8.369 -12.324 -4.863 1.00 82.56 104 ASP A CA 1
ATOM 816 C C . ASP A 1 104 ? 6.873 -12.630 -4.918 1.00 82.56 104 ASP A C 1
ATOM 818 O O . ASP A 1 104 ? 6.261 -13.167 -3.989 1.00 82.56 104 ASP A O 1
ATOM 822 N N . GLY A 1 105 ? 6.276 -12.275 -6.049 1.00 84.69 105 GLY A N 1
ATOM 823 C CA . GLY A 1 105 ? 4.870 -12.509 -6.327 1.00 84.69 105 GLY A CA 1
ATOM 824 C C . GLY A 1 105 ? 3.869 -11.670 -5.538 1.00 84.69 105 GLY A C 1
ATOM 825 O O . GLY A 1 105 ? 2.693 -12.037 -5.460 1.00 84.69 105 GLY A O 1
ATOM 826 N N . LEU A 1 106 ? 4.317 -10.561 -4.962 1.00 92.06 106 LEU A N 1
ATOM 827 C CA . LEU A 1 106 ? 3.472 -9.488 -4.442 1.00 92.06 106 LEU A CA 1
ATOM 828 C C . LEU A 1 106 ? 3.503 -8.292 -5.408 1.00 92.06 106 LEU A C 1
ATOM 830 O O . LEU A 1 106 ? 4.318 -8.264 -6.324 1.00 92.06 106 LEU A O 1
ATOM 834 N N . GLY A 1 107 ? 2.642 -7.298 -5.192 1.00 92.81 107 GLY A N 1
ATOM 835 C CA . GLY A 1 107 ? 2.515 -6.129 -6.072 1.00 92.81 107 GLY A CA 1
ATOM 836 C C . GLY A 1 107 ? 1.250 -6.181 -6.926 1.00 92.81 107 GLY A C 1
ATOM 837 O O . GLY A 1 107 ? 0.296 -6.878 -6.570 1.00 92.81 107 GLY A O 1
ATOM 838 N N . LEU A 1 108 ? 1.213 -5.402 -8.010 1.00 93.00 108 LEU A N 1
ATOM 839 C CA . LEU A 1 108 ? 0.045 -5.367 -8.891 1.00 93.00 108 LEU A CA 1
ATOM 840 C C . LEU A 1 108 ? -0.139 -6.704 -9.606 1.00 93.00 108 LEU A C 1
ATOM 842 O O . LEU A 1 108 ? 0.832 -7.330 -10.033 1.00 93.00 108 LEU A O 1
ATOM 846 N N . LEU A 1 109 ? -1.392 -7.130 -9.771 1.00 89.19 109 LEU A N 1
ATOM 847 C CA . LEU A 1 109 ? -1.698 -8.335 -10.544 1.00 89.19 109 LEU A CA 1
ATOM 848 C C . LEU A 1 109 ? -1.348 -8.162 -12.028 1.00 89.19 109 LEU A C 1
ATOM 850 O O . LEU A 1 109 ? -0.856 -9.102 -12.647 1.00 89.19 109 LEU A O 1
ATOM 854 N N . ALA A 1 110 ? -1.513 -6.950 -12.567 1.00 84.38 110 ALA A N 1
ATOM 855 C CA . ALA A 1 110 ? -1.211 -6.628 -13.962 1.00 84.38 110 ALA A CA 1
ATOM 856 C C . ALA A 1 110 ? 0.258 -6.886 -14.341 1.00 84.38 110 ALA A C 1
ATOM 858 O O . ALA A 1 110 ? 0.533 -7.343 -15.445 1.00 84.38 110 ALA A O 1
ATOM 859 N N . TRP A 1 111 ? 1.203 -6.670 -13.417 1.00 76.38 111 TRP A N 1
ATOM 860 C CA . TRP A 1 111 ? 2.629 -6.930 -13.666 1.00 76.38 111 TRP A CA 1
ATOM 861 C C . TRP A 1 111 ? 2.937 -8.410 -13.879 1.00 76.38 111 TRP A C 1
ATOM 863 O O . TRP A 1 111 ? 3.956 -8.742 -14.465 1.00 76.38 111 TRP A O 1
ATOM 873 N N . ARG A 1 112 ? 2.075 -9.302 -13.382 1.00 67.06 112 ARG A N 1
ATOM 874 C CA . ARG A 1 112 ? 2.271 -10.750 -13.502 1.00 67.06 112 ARG A CA 1
ATOM 875 C C . ARG A 1 112 ? 1.612 -11.314 -14.751 1.00 67.06 112 ARG A C 1
ATOM 877 O O . ARG A 1 112 ? 2.143 -12.254 -15.316 1.00 67.06 112 ARG A O 1
ATOM 884 N N . ALA A 1 113 ? 0.506 -10.718 -15.197 1.00 60.31 113 ALA A N 1
ATOM 885 C CA . ALA A 1 113 ? -0.138 -11.111 -16.449 1.00 60.31 113 ALA A CA 1
ATOM 886 C C . ALA A 1 113 ? 0.791 -10.900 -17.660 1.00 60.31 113 ALA A C 1
ATOM 888 O O . ALA A 1 113 ? 0.783 -11.706 -18.581 1.00 60.31 113 ALA A O 1
ATOM 889 N N . ALA A 1 114 ? 1.648 -9.873 -17.619 1.00 55.19 114 ALA A N 1
ATOM 890 C CA . ALA A 1 114 ? 2.654 -9.636 -18.656 1.00 55.19 114 ALA A CA 1
ATOM 891 C C . ALA A 1 114 ? 3.684 -10.779 -18.789 1.00 55.19 114 ALA A C 1
ATOM 893 O O . ALA A 1 114 ? 4.198 -10.996 -19.878 1.00 55.19 114 ALA A O 1
ATOM 894 N N . ASP A 1 115 ? 3.946 -11.528 -17.712 1.00 50.09 115 ASP A N 1
ATOM 895 C CA . ASP A 1 115 ? 4.872 -12.674 -17.708 1.00 50.09 115 ASP A CA 1
ATOM 896 C C . ASP A 1 115 ? 4.193 -13.970 -18.208 1.00 50.09 115 ASP A C 1
ATOM 898 O O . ASP A 1 115 ? 4.861 -14.924 -18.596 1.00 50.09 115 ASP A O 1
ATOM 902 N N . GLU A 1 116 ? 2.853 -14.016 -18.212 1.00 49.72 116 GLU A N 1
ATOM 903 C CA . GLU A 1 116 ? 2.067 -15.181 -18.646 1.00 49.72 116 GLU A CA 1
ATOM 904 C C . GLU A 1 116 ? 1.696 -15.132 -20.142 1.00 49.72 116 GLU A C 1
ATOM 906 O O . GLU A 1 116 ? 1.500 -16.189 -20.740 1.00 49.72 116 GLU A O 1
ATOM 911 N N . GLU A 1 117 ? 1.667 -13.954 -20.781 1.00 44.50 117 GLU A N 1
ATOM 912 C CA . GLU A 1 117 ? 1.359 -13.836 -22.220 1.00 44.50 117 GLU A CA 1
ATOM 913 C C . GLU A 1 117 ? 2.569 -14.028 -23.157 1.00 44.50 117 GLU A C 1
ATOM 915 O O . GLU A 1 117 ? 2.374 -14.298 -24.339 1.00 44.50 117 GLU A O 1
ATOM 920 N N . GLU A 1 118 ? 3.817 -14.007 -22.668 1.00 45.78 118 GLU A N 1
ATOM 921 C CA . GLU A 1 118 ? 4.996 -14.363 -23.490 1.00 45.78 118 GLU A CA 1
ATOM 922 C C . GLU A 1 118 ? 5.255 -15.888 -23.575 1.00 45.78 118 GLU A C 1
ATOM 924 O O . GLU A 1 118 ? 6.196 -16.338 -24.233 1.00 45.78 118 GLU A O 1
ATOM 929 N N . GLY A 1 119 ? 4.418 -16.714 -22.933 1.00 45.88 119 GLY A N 1
ATOM 930 C CA . GLY A 1 119 ? 4.582 -18.172 -22.855 1.00 45.88 119 GLY A CA 1
ATOM 931 C C . GLY A 1 119 ? 3.791 -19.008 -23.870 1.00 45.88 119 GLY A C 1
ATOM 932 O O . GLY A 1 119 ? 3.973 -20.227 -23.901 1.00 45.88 119 GLY A O 1
ATOM 933 N N . GLU A 1 120 ? 2.929 -18.407 -24.696 1.00 44.56 120 GLU A N 1
ATOM 934 C CA . GLU A 1 120 ? 2.015 -19.140 -25.589 1.00 44.56 120 GLU A CA 1
ATOM 935 C C . GLU A 1 120 ? 2.383 -18.999 -27.079 1.00 44.56 120 GLU A C 1
ATOM 937 O O . GLU A 1 120 ? 1.531 -18.810 -27.938 1.00 44.56 120 GLU A O 1
ATOM 942 N N . GLU A 1 121 ? 3.672 -19.140 -27.414 1.00 47.59 121 GLU A N 1
ATOM 943 C CA . GLU A 1 121 ? 4.146 -19.207 -28.810 1.00 47.59 121 GLU A CA 1
ATOM 944 C C . GLU A 1 121 ? 4.950 -20.490 -29.087 1.00 47.59 121 GLU A C 1
ATOM 946 O O . GLU A 1 121 ? 6.059 -20.452 -29.611 1.00 47.59 121 GLU A O 1
ATOM 951 N N . VAL A 1 122 ? 4.407 -21.664 -28.749 1.00 49.12 122 VAL A N 1
ATOM 952 C CA . VAL A 1 122 ? 4.871 -22.945 -29.317 1.00 49.12 122 VAL A CA 1
ATOM 953 C C . VAL A 1 122 ? 3.728 -23.956 -29.446 1.00 49.12 122 VAL A C 1
ATOM 955 O O . VAL A 1 122 ? 3.399 -24.644 -28.485 1.00 49.12 122 VAL A O 1
ATOM 958 N N . ALA A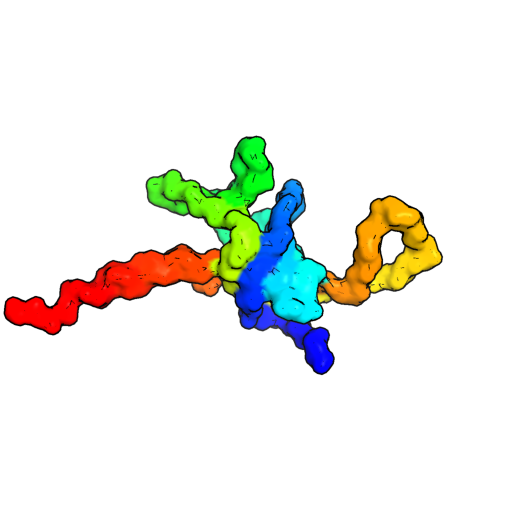 1 123 ? 3.182 -24.078 -30.665 1.00 46.16 123 ALA A N 1
ATOM 959 C CA . ALA A 1 123 ? 2.956 -25.335 -31.408 1.00 46.16 123 ALA A CA 1
ATOM 960 C C . ALA A 1 123 ? 1.686 -25.320 -32.288 1.00 46.16 123 ALA A C 1
ATOM 962 O O . ALA A 1 123 ? 0.655 -25.861 -31.909 1.00 46.16 123 ALA A O 1
ATOM 963 N N . GLU A 1 124 ? 1.804 -24.789 -33.507 1.00 44.59 124 GLU A N 1
ATOM 964 C CA . GLU A 1 124 ? 1.153 -25.267 -34.746 1.00 44.59 124 GLU A CA 1
ATOM 965 C C . GLU A 1 124 ? 1.789 -24.446 -35.894 1.00 44.59 124 GLU A C 1
ATOM 967 O O . GLU A 1 124 ? 1.817 -23.225 -35.797 1.00 44.59 124 GLU A O 1
ATOM 972 N N . GLN A 1 125 ? 2.402 -24.961 -36.967 1.00 37.75 125 GLN A N 1
ATOM 973 C CA . GLN A 1 125 ? 2.389 -26.247 -37.678 1.00 37.75 125 GLN A CA 1
ATOM 974 C C . GLN A 1 125 ? 3.761 -26.498 -38.329 1.00 37.75 125 GLN A C 1
ATOM 976 O O . GLN A 1 125 ? 4.466 -25.505 -38.624 1.00 37.75 125 GLN A O 1
#

Radius of gyration: 17.23 Å; Cα contacts (8 Å, |Δi|>4): 230; chains: 1; bounding box: 32×44×62 Å

Secondary structure (DSSP, 8-state):
-----TT-EEEEEEEEE-SSEEEEEETTEEEEEEEGGGSPTTEEE-TTS-EEEE-TT--EEE--TT-EEEEEEEEEE-PPPPS---TTSPPP-S-EEEEE--STT-EESHHHHHHHGGG------

InterPro domains:
  IPR012340 Nucleic acid-binding, OB-fold [G3DSA:2.40.50.140] (5-118)
  IPR012340 Nucleic acid-binding, OB-fold [SSF50249] (4-108)
  IPR013238 RNA polymerase III, subunit Rpc25 [PF08292] (8-80)
  IPR045113 RNA polymerase subunit Rpb7-like [PTHR12709] (1-106)

Foldseek 3Di:
DDDDDAFDKDKFWFADAAPQATWTDDPVGTQEGEGPVLEEPQWDQDPVRWIWRQDPVGDTHTRDGRFMWIWGFRDKDQDDDDPDDDPPHDDDDRMHTYTGQYDPPTTTPVVVVVVVVVPPPDDDD